Protein AF-A0A8J9TQE2-F1 (afdb_monomer)

Radius of gyration: 18.47 Å; Cα contacts (8 Å, |Δi|>4): 92; chains: 1; bounding box: 33×15×60 Å

Organism: Phaeodactylum tricornutum (NCBI:txid2850)

pLDDT: mean 95.8, std 5.3, range [63.88, 98.38]

Sequence (81 aa):
RLRFGADVIAGFGFGASSIALFARVAGGIYTKAADVGADLVGKVEMDIPEDDPRNPAVIADNVGDNVGDVAGMGADLFESF

InterPro domains:
  IPR004131 Pyrophosphate-energised proton pump [PF03030] (7-81)
  IPR004131 Pyrophosphate-energised proton pump [PTHR31998] (7-81)

Nearest PDB structures (foldseek):
  6aft-assembly1_A  TM=1.001E+00  e=2.199E-05  Vigna radiata var. radiata
  5zhy-assembly1_C  TM=3.406E-01  e=5.180E+00  Human coronavirus 229E

Mean predicted aligned error: 3.51 Å

Structure (mmCIF, N/CA/C/O backbone):
data_AF-A0A8J9TQE2-F1
#
_entry.id   AF-A0A8J9TQE2-F1
#
loop_
_atom_site.group_PDB
_atom_site.id
_atom_site.type_symbol
_atom_site.label_atom_id
_atom_site.label_alt_id
_atom_site.label_comp_id
_atom_site.label_asym_id
_atom_site.label_entity_id
_atom_site.label_seq_id
_atom_site.pdbx_PDB_ins_code
_atom_site.Cartn_x
_atom_site.Cartn_y
_atom_site.Cartn_z
_atom_site.occupancy
_atom_site.B_iso_or_equiv
_atom_site.auth_seq_id
_atom_site.auth_comp_id
_atom_site.auth_asym_id
_atom_site.auth_atom_id
_atom_site.pdbx_PDB_model_num
ATOM 1 N N . ARG A 1 1 ? 18.298 1.923 -36.692 1.00 63.88 1 ARG A N 1
ATOM 2 C CA . ARG A 1 1 ? 18.322 0.743 -35.789 1.00 63.88 1 ARG A CA 1
ATOM 3 C C . ARG A 1 1 ? 18.616 1.128 -34.339 1.00 63.88 1 ARG A C 1
ATOM 5 O O . ARG A 1 1 ? 17.785 0.805 -33.513 1.00 63.88 1 ARG A O 1
ATOM 12 N N . LEU A 1 2 ? 19.694 1.865 -34.030 1.00 72.19 2 LEU A N 1
ATOM 13 C CA . LEU A 1 2 ? 20.003 2.274 -32.643 1.00 72.19 2 LEU A CA 1
ATOM 14 C C . LEU A 1 2 ? 18.937 3.179 -31.988 1.00 72.19 2 LEU A C 1
ATOM 16 O O . LEU A 1 2 ? 18.583 2.940 -30.844 1.00 72.19 2 LEU A O 1
ATOM 20 N N . ARG A 1 3 ? 18.369 4.154 -32.719 1.00 78.25 3 ARG A N 1
ATOM 21 C CA . ARG A 1 3 ? 17.298 5.031 -32.193 1.00 78.25 3 ARG A CA 1
ATOM 22 C C . ARG A 1 3 ? 16.041 4.262 -31.768 1.00 78.25 3 ARG A C 1
ATOM 24 O O . ARG A 1 3 ? 15.593 4.415 -30.648 1.00 78.25 3 ARG A O 1
ATOM 31 N N . PHE A 1 4 ? 15.580 3.338 -32.611 1.00 85.81 4 PHE A N 1
ATOM 32 C CA . PHE A 1 4 ? 14.429 2.482 -32.304 1.00 85.81 4 PHE A CA 1
ATOM 33 C C . PHE A 1 4 ? 14.617 1.668 -31.013 1.00 85.81 4 PHE A C 1
ATOM 35 O O . PHE A 1 4 ? 13.681 1.524 -30.241 1.00 85.81 4 PHE A O 1
ATOM 42 N N . GLY A 1 5 ? 15.828 1.162 -30.750 1.00 88.19 5 GLY A N 1
ATOM 43 C CA . GLY A 1 5 ? 16.117 0.455 -29.498 1.00 88.19 5 GLY A CA 1
ATOM 44 C C . GLY A 1 5 ? 16.037 1.361 -28.265 1.00 88.19 5 GLY A C 1
ATOM 45 O O . GLY A 1 5 ? 15.479 0.953 -27.253 1.00 88.19 5 GLY A O 1
ATOM 46 N N . ALA A 1 6 ? 16.542 2.595 -28.363 1.00 91.06 6 ALA A N 1
ATOM 47 C CA . ALA A 1 6 ? 16.450 3.575 -27.281 1.00 91.06 6 ALA A CA 1
ATOM 48 C C . ALA A 1 6 ? 14.993 3.977 -26.992 1.00 91.06 6 ALA A C 1
ATOM 50 O O . ALA A 1 6 ? 14.599 4.027 -25.830 1.00 91.06 6 ALA A O 1
ATOM 51 N N . ASP A 1 7 ? 14.183 4.178 -28.035 1.00 94.44 7 ASP A N 1
ATOM 52 C CA . ASP A 1 7 ? 12.764 4.529 -27.896 1.00 94.44 7 ASP A CA 1
ATOM 53 C C . ASP A 1 7 ? 11.962 3.405 -27.209 1.00 94.44 7 ASP A C 1
ATOM 55 O O . ASP A 1 7 ? 11.096 3.670 -26.377 1.00 94.44 7 ASP A O 1
ATOM 59 N N . VAL A 1 8 ? 12.282 2.136 -27.500 1.00 95.50 8 VAL A N 1
ATOM 60 C CA . VAL A 1 8 ? 11.651 0.972 -26.850 1.00 95.50 8 VAL A CA 1
ATOM 61 C C . VAL A 1 8 ? 11.995 0.898 -25.359 1.00 95.50 8 VAL A C 1
ATOM 63 O O . VAL A 1 8 ? 11.108 0.653 -24.545 1.00 95.50 8 VAL A O 1
ATOM 66 N N . ILE A 1 9 ? 13.256 1.139 -24.984 1.00 95.31 9 ILE A N 1
ATOM 67 C CA . ILE A 1 9 ? 13.680 1.141 -23.572 1.00 95.31 9 ILE A CA 1
ATOM 68 C C . ILE A 1 9 ? 13.050 2.321 -22.819 1.00 95.31 9 ILE A C 1
ATOM 70 O O . ILE A 1 9 ? 12.576 2.148 -21.698 1.00 95.31 9 ILE A O 1
ATOM 74 N N . ALA A 1 10 ? 12.966 3.497 -23.446 1.00 95.38 10 ALA A N 1
ATOM 75 C CA . ALA A 1 10 ? 12.275 4.645 -22.862 1.00 95.38 10 ALA A CA 1
ATOM 76 C C . ALA A 1 10 ? 10.782 4.351 -22.621 1.00 95.38 10 ALA A C 1
ATOM 78 O O . ALA A 1 10 ? 10.247 4.681 -21.564 1.00 95.38 10 ALA A O 1
ATOM 79 N N . GLY A 1 11 ? 10.117 3.680 -23.569 1.00 96.69 11 GLY A N 1
ATOM 80 C CA . GLY A 1 11 ? 8.728 3.239 -23.415 1.00 96.69 11 GLY A CA 1
ATOM 81 C C . GLY A 1 11 ? 8.529 2.223 -22.284 1.00 96.69 11 GLY A C 1
ATOM 82 O O . GLY A 1 11 ? 7.514 2.280 -21.592 1.00 96.69 11 GLY A O 1
ATOM 83 N N . PHE A 1 12 ? 9.497 1.329 -22.060 1.00 96.56 12 PHE A N 1
ATOM 84 C CA . PHE A 1 12 ? 9.475 0.384 -20.941 1.00 96.56 12 PHE A CA 1
ATOM 85 C C . PHE A 1 12 ? 9.511 1.104 -19.586 1.00 96.56 12 PHE A C 1
ATOM 87 O O . PHE A 1 12 ? 8.634 0.863 -18.758 1.00 96.56 12 PHE A O 1
ATOM 94 N N . GLY A 1 13 ? 10.454 2.036 -19.399 1.00 97.19 13 GLY A N 1
ATOM 95 C CA . GLY A 1 13 ? 10.548 2.840 -18.175 1.00 97.19 13 GLY A CA 1
ATOM 96 C C . GLY A 1 13 ? 9.290 3.676 -17.935 1.00 97.19 13 GLY A C 1
ATOM 97 O O . GLY A 1 13 ? 8.693 3.606 -16.868 1.00 97.19 13 GLY A O 1
ATOM 98 N N . PHE A 1 14 ? 8.795 4.372 -18.965 1.00 97.56 14 PHE A N 1
ATOM 99 C CA . PHE A 1 14 ? 7.552 5.145 -18.866 1.00 97.56 14 PHE A CA 1
ATOM 100 C C . PHE A 1 14 ? 6.340 4.285 -18.463 1.00 97.56 14 PHE A C 1
ATOM 102 O O . PHE A 1 14 ? 5.501 4.709 -17.662 1.00 97.56 14 PHE A O 1
ATOM 109 N N . GLY A 1 15 ? 6.242 3.068 -19.007 1.00 97.81 15 GLY A N 1
ATOM 110 C CA . GLY A 1 15 ? 5.205 2.108 -18.638 1.00 97.81 15 GLY A CA 1
ATOM 111 C C . GLY A 1 15 ? 5.320 1.662 -17.181 1.00 9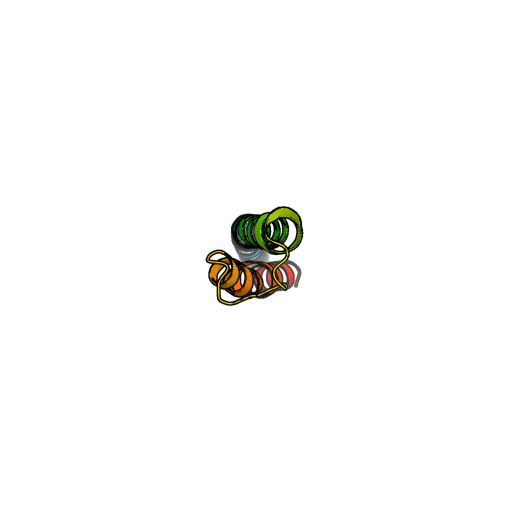7.81 15 GLY A C 1
ATOM 112 O O . GLY A 1 15 ? 4.318 1.676 -16.465 1.00 97.81 15 GLY A O 1
ATOM 113 N N . ALA A 1 16 ? 6.534 1.331 -16.731 1.00 97.81 16 ALA A N 1
ATOM 114 C CA . ALA A 1 16 ? 6.808 0.979 -15.341 1.00 97.81 16 ALA A CA 1
ATOM 115 C C . ALA A 1 16 ? 6.393 2.111 -14.387 1.00 97.81 16 ALA A C 1
ATOM 117 O O . ALA A 1 16 ? 5.611 1.863 -13.469 1.00 97.81 16 ALA A O 1
ATOM 118 N N . SER A 1 17 ? 6.788 3.360 -14.669 1.00 98.00 17 SER A N 1
ATOM 119 C CA . SER A 1 17 ? 6.421 4.512 -13.836 1.00 98.00 17 SER A CA 1
ATOM 120 C C . SER A 1 17 ? 4.929 4.794 -13.801 1.00 98.00 17 SER A C 1
ATOM 122 O O . SER A 1 17 ? 4.383 5.149 -12.758 1.00 98.00 17 SER A O 1
ATOM 124 N N . SER A 1 18 ? 4.242 4.598 -14.924 1.00 98.06 18 SER A N 1
ATOM 125 C CA . SER A 1 18 ? 2.792 4.779 -14.985 1.00 98.06 18 SER A CA 1
ATOM 126 C C . SER A 1 18 ? 2.0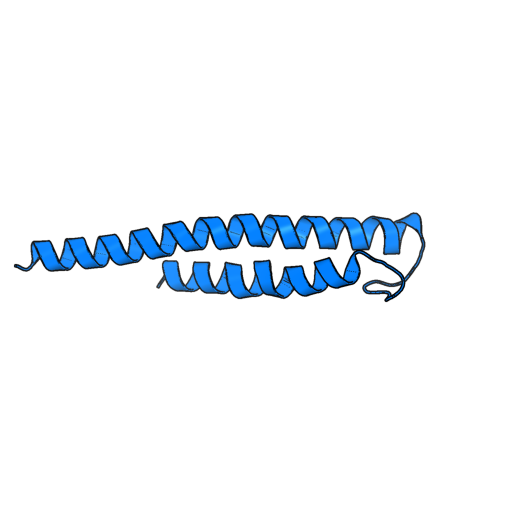68 3.793 -14.064 1.00 98.06 18 SER A C 1
ATOM 128 O O . SER A 1 18 ? 1.145 4.183 -13.353 1.00 98.06 18 SER A O 1
ATOM 130 N N . ILE A 1 19 ? 2.493 2.525 -14.037 1.00 98.00 19 ILE A N 1
ATOM 131 C CA . ILE A 1 19 ? 1.907 1.515 -13.145 1.00 98.00 19 ILE A CA 1
ATOM 132 C C . ILE A 1 19 ? 2.303 1.763 -11.687 1.00 98.00 19 ILE A C 1
ATOM 134 O O . ILE A 1 19 ? 1.438 1.687 -10.813 1.00 98.00 19 ILE A O 1
ATOM 138 N N . ALA A 1 20 ? 3.567 2.111 -11.428 1.00 97.69 20 ALA A N 1
ATOM 139 C CA . ALA A 1 20 ? 4.055 2.437 -10.090 1.00 97.69 20 ALA A CA 1
ATOM 140 C C . ALA A 1 20 ? 3.256 3.584 -9.457 1.00 97.69 20 ALA A C 1
ATOM 142 O O . ALA A 1 20 ? 2.824 3.463 -8.311 1.00 97.69 20 ALA A O 1
ATOM 143 N N . LEU A 1 21 ? 2.953 4.636 -10.229 1.00 98.12 21 LEU A N 1
ATOM 144 C CA . LEU A 1 21 ? 2.122 5.755 -9.786 1.00 98.12 21 LEU A CA 1
ATOM 145 C C . LEU A 1 21 ? 0.763 5.283 -9.251 1.00 98.12 21 LEU A C 1
ATOM 147 O O . LEU A 1 21 ? 0.374 5.638 -8.138 1.00 98.12 21 LEU A O 1
ATOM 151 N N . PHE A 1 22 ? 0.034 4.473 -10.024 1.00 97.88 22 PHE A N 1
ATOM 152 C CA . PHE A 1 22 ? -1.278 3.987 -9.595 1.00 97.88 22 PHE A CA 1
ATOM 153 C C . PHE A 1 22 ? -1.179 3.018 -8.418 1.00 97.88 22 PHE A C 1
ATOM 155 O O . PHE A 1 22 ? -1.987 3.121 -7.498 1.00 97.88 22 PHE A O 1
ATOM 162 N N . ALA A 1 23 ? -0.194 2.117 -8.412 1.00 96.75 23 ALA A N 1
ATOM 163 C CA . ALA A 1 23 ? 0.008 1.172 -7.316 1.00 96.75 23 ALA A CA 1
ATOM 164 C C . ALA A 1 23 ? 0.301 1.899 -5.994 1.00 96.75 23 ALA A C 1
ATOM 166 O O . ALA A 1 23 ? -0.322 1.607 -4.975 1.00 96.75 23 ALA A O 1
ATOM 167 N N . ARG A 1 24 ? 1.183 2.904 -6.026 1.00 96.81 24 ARG A N 1
ATOM 168 C CA . ARG A 1 24 ? 1.535 3.734 -4.869 1.00 96.81 24 ARG A CA 1
ATOM 169 C C . ARG A 1 24 ? 0.362 4.545 -4.350 1.00 96.81 24 ARG A C 1
ATOM 171 O O . ARG A 1 24 ? 0.089 4.518 -3.154 1.00 96.81 24 ARG A O 1
ATOM 178 N N . VAL A 1 25 ? -0.336 5.259 -5.232 1.00 98.12 25 VAL A N 1
ATOM 179 C CA . VAL A 1 25 ? -1.459 6.111 -4.821 1.00 98.12 25 VAL A CA 1
ATOM 180 C C . VAL A 1 25 ? -2.614 5.260 -4.300 1.00 98.12 25 VAL A C 1
ATOM 182 O O . VAL A 1 25 ? -3.128 5.534 -3.219 1.00 98.12 25 VAL A O 1
ATOM 185 N N . ALA A 1 26 ? -3.008 4.207 -5.020 1.00 97.56 26 ALA A N 1
ATOM 186 C CA . ALA A 1 26 ? -4.122 3.360 -4.604 1.00 97.56 26 ALA A CA 1
ATOM 187 C C . ALA A 1 26 ? -3.801 2.580 -3.322 1.00 97.56 26 ALA A C 1
ATOM 189 O O . ALA A 1 26 ? -4.617 2.566 -2.402 1.00 97.56 26 ALA A O 1
ATOM 190 N N . GLY A 1 27 ? -2.611 1.976 -3.236 1.00 97.62 27 GLY A N 1
ATOM 191 C CA . GLY A 1 27 ? -2.185 1.247 -2.044 1.00 97.62 27 GLY A CA 1
ATOM 192 C C . GLY A 1 27 ? -2.006 2.159 -0.833 1.00 97.62 27 GLY A C 1
ATOM 193 O O . GLY A 1 27 ? -2.472 1.822 0.251 1.00 97.62 27 GLY A O 1
ATOM 194 N N . GLY A 1 28 ? -1.444 3.354 -1.032 1.00 97.06 28 GLY A N 1
ATOM 195 C CA . GLY A 1 28 ? -1.313 4.372 0.011 1.00 97.06 28 GLY A CA 1
ATOM 196 C C . GLY A 1 28 ? -2.663 4.857 0.548 1.00 97.06 28 GLY A C 1
ATOM 197 O O . GLY A 1 28 ? -2.839 4.970 1.758 1.00 97.06 28 GLY A O 1
ATOM 198 N N . ILE A 1 29 ? -3.644 5.095 -0.331 1.00 98.38 29 ILE A N 1
ATOM 199 C CA . ILE A 1 29 ? -5.008 5.455 0.088 1.00 98.38 29 ILE A CA 1
ATOM 200 C C . ILE A 1 29 ? -5.644 4.309 0.876 1.00 98.38 29 ILE A C 1
ATOM 202 O O . ILE A 1 29 ? -6.225 4.555 1.929 1.00 98.38 29 ILE A O 1
ATOM 206 N N . TYR A 1 30 ? -5.535 3.074 0.380 1.00 97.62 30 TYR A N 1
ATOM 207 C CA . TYR A 1 30 ? -6.122 1.907 1.033 1.00 97.62 30 TYR A CA 1
ATOM 208 C C . TYR A 1 30 ? -5.553 1.711 2.444 1.00 97.62 30 TYR A C 1
ATOM 210 O O . TYR A 1 30 ? -6.319 1.663 3.404 1.00 97.62 30 TYR A O 1
ATOM 218 N N . THR A 1 31 ? -4.222 1.673 2.576 1.00 97.06 31 THR A N 1
ATOM 219 C CA . THR A 1 31 ? -3.565 1.436 3.867 1.00 97.06 31 THR A CA 1
ATOM 220 C C . THR A 1 31 ? -3.822 2.569 4.847 1.00 97.06 31 THR A C 1
ATOM 222 O O . THR A 1 31 ? -4.241 2.311 5.965 1.00 97.06 31 THR A O 1
ATOM 225 N N . LYS A 1 32 ? -3.687 3.837 4.430 1.00 97.50 32 LYS A N 1
ATOM 226 C CA . LYS A 1 32 ? -3.839 4.966 5.359 1.00 97.50 32 LYS A CA 1
ATOM 227 C C . LYS A 1 32 ? -5.277 5.259 5.744 1.00 97.50 32 LYS A C 1
ATOM 229 O O . LYS A 1 32 ? -5.504 5.768 6.835 1.00 97.50 32 LYS A O 1
ATOM 234 N N . ALA A 1 33 ? -6.252 4.921 4.903 1.00 98.00 33 ALA A N 1
ATOM 235 C CA . ALA A 1 33 ? -7.649 4.984 5.314 1.00 98.00 33 ALA A CA 1
ATOM 236 C C . ALA A 1 33 ? -7.973 3.937 6.395 1.00 98.00 33 ALA A C 1
ATOM 238 O O . ALA A 1 33 ? -8.724 4.244 7.320 1.00 98.00 33 ALA A O 1
ATOM 239 N N . ALA A 1 34 ? -7.418 2.726 6.278 1.00 96.75 34 ALA A N 1
ATOM 240 C CA . ALA A 1 34 ? -7.636 1.650 7.239 1.00 96.75 34 ALA A CA 1
ATOM 241 C C . ALA A 1 34 ? -6.900 1.899 8.565 1.00 96.75 34 ALA A C 1
ATOM 243 O O . ALA A 1 34 ? -7.567 1.934 9.594 1.00 96.75 34 ALA A O 1
ATOM 244 N N . ASP A 1 35 ? -5.594 2.169 8.510 1.00 95.56 35 ASP A N 1
ATOM 245 C CA . ASP A 1 35 ? -4.694 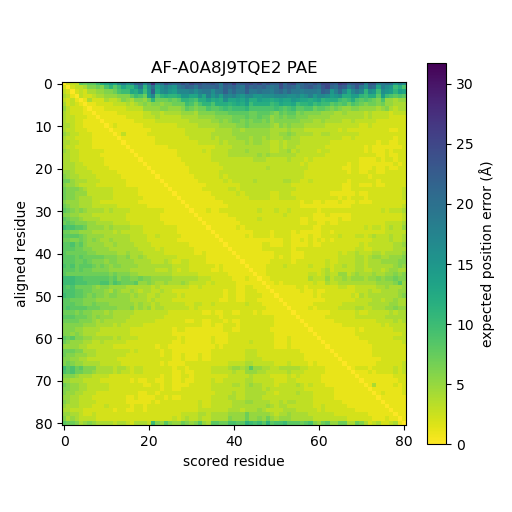2.495 9.632 1.00 95.56 35 ASP A CA 1
ATOM 246 C C . ASP A 1 35 ? -5.282 3.614 10.510 1.00 95.56 35 ASP A C 1
ATOM 248 O O . ASP A 1 35 ? -5.654 3.411 11.666 1.00 95.56 35 ASP A O 1
ATOM 252 N N . VAL A 1 36 ? -5.562 4.779 9.910 1.00 97.94 36 VAL A N 1
ATOM 253 C CA . VAL A 1 36 ? -6.114 5.929 10.648 1.00 97.94 36 VAL A CA 1
ATOM 254 C C . VAL A 1 36 ? -7.482 5.611 11.263 1.00 97.94 36 VAL A C 1
ATOM 256 O O . VAL A 1 36 ? -7.780 6.057 12.371 1.00 97.94 36 VAL A O 1
ATOM 259 N N . GLY A 1 37 ? -8.335 4.855 10.566 1.00 97.25 37 GLY A N 1
ATOM 260 C CA . GLY A 1 37 ? -9.646 4.463 11.085 1.00 97.25 37 GLY A CA 1
ATOM 261 C C . GLY A 1 37 ? -9.557 3.458 12.237 1.00 97.25 37 GLY A C 1
ATOM 262 O O . GLY A 1 37 ? -10.261 3.612 13.239 1.00 97.25 37 GLY A O 1
ATOM 263 N N . ALA A 1 38 ? -8.693 2.449 12.098 1.00 97.44 38 ALA A N 1
ATOM 264 C CA . ALA A 1 38 ? -8.453 1.421 13.101 1.00 97.44 38 ALA A CA 1
ATOM 265 C C . ALA A 1 38 ? -7.897 2.044 14.383 1.00 97.44 38 ALA A C 1
ATOM 267 O O . ALA A 1 38 ? -8.433 1.799 15.467 1.00 97.44 38 ALA A O 1
ATOM 268 N N . ASP A 1 39 ? -6.904 2.914 14.243 1.00 96.88 39 ASP A N 1
ATOM 269 C CA . ASP A 1 39 ? -6.214 3.545 15.355 1.00 96.88 39 ASP A CA 1
ATOM 270 C C . ASP A 1 39 ? -7.069 4.549 16.109 1.00 96.88 39 ASP A C 1
ATOM 272 O O . ASP A 1 39 ? -7.127 4.507 17.339 1.00 96.88 39 ASP A O 1
ATOM 276 N N . LEU A 1 40 ? -7.758 5.451 15.405 1.00 97.69 40 LEU A N 1
ATOM 277 C CA . LEU A 1 40 ? -8.553 6.478 16.075 1.00 97.69 40 LEU A CA 1
ATOM 278 C C . LEU A 1 40 ? -9.702 5.853 16.868 1.00 97.69 40 LEU A C 1
ATOM 280 O O . LEU A 1 40 ? -9.850 6.126 18.058 1.00 97.69 40 LEU A O 1
ATOM 284 N N . VAL A 1 41 ? -10.485 4.970 16.251 1.00 97.31 41 VAL A N 1
ATOM 285 C CA . VAL A 1 41 ? -11.627 4.365 16.949 1.00 97.31 41 VA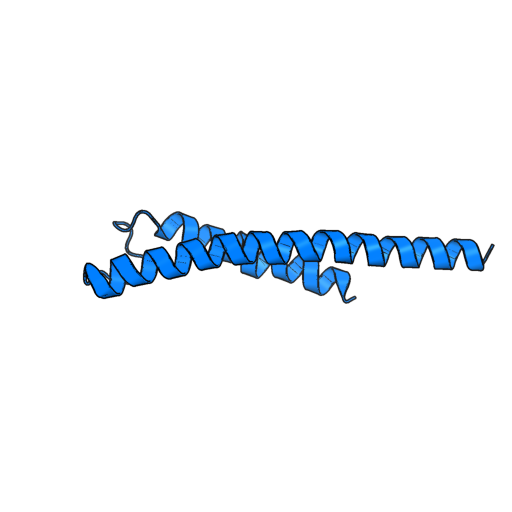L A CA 1
ATOM 286 C C . VAL A 1 41 ? -11.153 3.357 17.996 1.00 97.31 41 VAL A C 1
ATOM 288 O O . VAL A 1 41 ? -11.655 3.357 19.117 1.00 97.31 41 VAL A O 1
ATOM 291 N N . GLY A 1 42 ? -10.172 2.512 17.668 1.00 97.19 42 GLY A N 1
ATOM 292 C CA . GLY A 1 42 ? -9.666 1.489 18.580 1.00 97.19 42 GLY A CA 1
ATOM 293 C C . GLY A 1 42 ? -8.955 2.088 19.792 1.00 97.19 42 GLY A C 1
ATOM 294 O O . GLY A 1 42 ? -9.403 1.911 20.925 1.00 97.19 42 GLY A O 1
ATOM 295 N N . LYS A 1 43 ? -7.872 2.832 19.552 1.00 96.50 43 LYS A N 1
ATOM 296 C CA . LYS A 1 43 ? -6.993 3.334 20.615 1.00 96.50 43 LYS A CA 1
ATOM 297 C C . LYS A 1 43 ? -7.594 4.536 21.344 1.00 96.50 43 LYS A C 1
ATOM 299 O O . LYS A 1 43 ? -7.474 4.621 22.560 1.00 96.50 43 LYS A O 1
ATOM 304 N N . VAL A 1 44 ? -8.206 5.484 20.622 1.00 97.00 44 VAL A N 1
ATOM 305 C CA . VAL A 1 44 ? -8.607 6.782 21.206 1.00 97.00 44 VAL A CA 1
ATOM 306 C C . VAL A 1 44 ? -10.042 6.773 21.729 1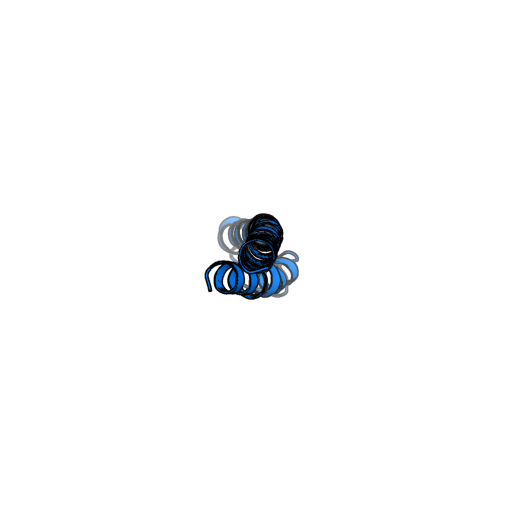.00 97.00 44 VAL A C 1
ATOM 308 O O . VAL A 1 44 ? -10.289 7.296 22.814 1.00 97.00 44 VAL A O 1
ATOM 311 N N . GLU A 1 45 ? -10.992 6.208 20.982 1.00 97.50 45 GLU A N 1
ATOM 312 C CA . GLU A 1 45 ? -12.411 6.242 21.375 1.00 97.50 45 GLU A CA 1
ATOM 313 C C . GLU A 1 45 ? -12.819 5.060 22.263 1.00 97.50 45 GLU A C 1
ATOM 315 O O . GLU A 1 45 ? -13.609 5.233 23.192 1.00 97.50 45 GLU A O 1
ATOM 320 N N . MET A 1 46 ? -12.287 3.866 21.985 1.00 96.44 46 MET A N 1
ATOM 321 C CA . MET A 1 46 ? -12.703 2.621 22.640 1.00 96.44 46 MET A CA 1
ATOM 322 C C . MET A 1 46 ? -11.704 2.085 23.673 1.00 96.44 46 MET A C 1
ATOM 324 O O . MET A 1 46 ? -12.038 1.124 24.368 1.00 96.44 46 MET A O 1
ATOM 328 N N . ASP A 1 47 ? -10.518 2.695 23.781 1.00 96.38 47 ASP A N 1
ATOM 329 C CA . ASP A 1 47 ? -9.432 2.299 24.694 1.00 96.38 47 ASP A CA 1
ATOM 330 C C . ASP A 1 47 ? -9.087 0.797 24.596 1.00 96.38 47 ASP A C 1
ATOM 332 O O . ASP A 1 47 ? -8.863 0.102 25.589 1.00 96.38 47 ASP A O 1
ATOM 336 N N . ILE A 1 48 ? -9.099 0.260 23.371 1.00 96.94 48 ILE A N 1
ATOM 337 C CA . ILE A 1 48 ? -8.619 -1.095 23.081 1.00 96.94 48 ILE A CA 1
ATOM 338 C C . ILE A 1 48 ? -7.212 -1.037 22.474 1.00 96.94 48 ILE A C 1
ATOM 340 O O . ILE A 1 48 ? -6.852 -0.031 21.857 1.00 96.94 48 ILE A O 1
ATOM 344 N N . PRO A 1 49 ? -6.399 -2.098 22.637 1.00 97.50 49 PRO A N 1
ATOM 345 C CA . PRO A 1 49 ? -5.076 -2.155 22.030 1.00 97.50 49 PRO A CA 1
ATOM 346 C C . PRO A 1 49 ? -5.102 -1.966 20.507 1.00 97.50 49 PRO A C 1
ATOM 348 O O . PRO A 1 49 ? -6.094 -2.241 19.833 1.00 97.50 49 PRO A O 1
ATOM 351 N N . GLU A 1 50 ? -3.963 -1.542 19.973 1.00 96.56 50 GLU A N 1
ATOM 352 C CA . GLU A 1 50 ? -3.647 -1.647 18.547 1.00 96.56 50 GLU A CA 1
ATOM 353 C C . GLU A 1 50 ? -3.820 -3.081 18.044 1.00 96.56 50 GLU A C 1
ATOM 355 O O . GLU A 1 50 ? -3.572 -4.027 18.797 1.00 96.56 50 GLU A O 1
ATOM 360 N N . ASP A 1 51 ? -4.255 -3.234 16.791 1.00 96.94 51 ASP A N 1
ATOM 361 C CA . ASP A 1 51 ? -4.481 -4.538 16.154 1.00 96.94 51 ASP A CA 1
ATOM 362 C C . ASP A 1 51 ? -5.426 -5.481 16.912 1.00 96.94 51 ASP A C 1
ATOM 364 O O . ASP A 1 51 ? -5.428 -6.700 16.707 1.00 96.94 51 ASP A O 1
ATOM 368 N N . ASP A 1 52 ? -6.263 -4.940 17.800 1.00 97.88 52 ASP A N 1
ATOM 369 C CA . ASP A 1 52 ? -7.177 -5.774 18.558 1.00 97.88 52 ASP A CA 1
ATOM 370 C C . ASP A 1 52 ? -8.161 -6.484 17.608 1.00 97.88 52 ASP A C 1
ATOM 372 O O . ASP A 1 52 ? -8.831 -5.830 16.803 1.00 97.88 52 ASP A O 1
ATOM 376 N N . PRO A 1 53 ? -8.328 -7.815 17.713 1.00 97.50 53 PRO A N 1
ATOM 377 C CA . PRO A 1 53 ? -9.172 -8.586 16.798 1.00 97.50 53 PRO A CA 1
ATOM 378 C C . PRO A 1 53 ? -10.664 -8.224 16.875 1.00 97.50 53 PRO A C 1
ATOM 380 O O . PRO A 1 53 ? -11.450 -8.667 16.037 1.00 97.50 53 PRO A O 1
ATOM 383 N N . ARG A 1 54 ? -11.087 -7.451 17.883 1.00 97.81 54 ARG A N 1
ATOM 384 C CA . ARG A 1 54 ? -12.445 -6.899 17.991 1.00 97.81 54 ARG A CA 1
ATOM 385 C C . ARG A 1 54 ? -12.651 -5.689 17.081 1.00 97.81 54 ARG A C 1
ATOM 387 O O . ARG A 1 54 ? -13.799 -5.345 16.805 1.00 97.81 54 ARG A O 1
ATOM 394 N N . ASN A 1 55 ? -11.578 -5.040 16.633 1.00 97.50 55 ASN A N 1
ATOM 395 C CA . ASN A 1 55 ? -11.640 -3.909 15.724 1.00 97.50 55 ASN A CA 1
ATOM 396 C C . ASN A 1 55 ? -11.805 -4.407 14.275 1.00 97.50 55 ASN A C 1
ATOM 398 O O . ASN A 1 55 ? -10.900 -5.043 13.730 1.00 97.50 55 ASN A O 1
ATOM 402 N N . PRO A 1 56 ? -12.935 -4.121 13.606 1.00 97.06 56 PRO A N 1
ATOM 403 C CA . PRO A 1 56 ? -13.198 -4.636 12.264 1.00 97.06 56 PRO A CA 1
ATOM 404 C C . PRO A 1 56 ? -12.268 -4.054 11.188 1.00 97.06 56 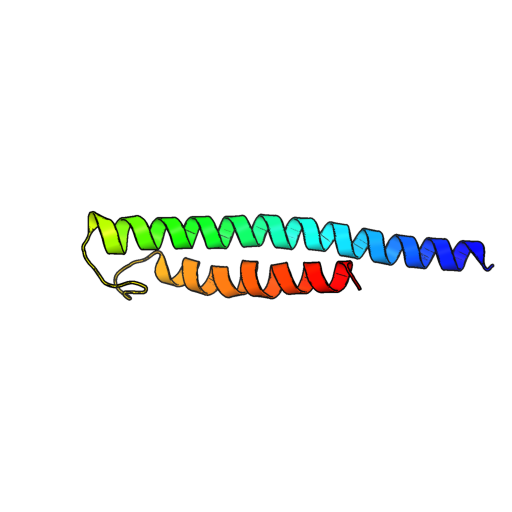PRO A C 1
ATOM 406 O O . PRO A 1 56 ? -12.182 -4.621 10.099 1.00 97.06 56 PRO A O 1
ATOM 409 N N . ALA A 1 57 ? -11.583 -2.939 11.464 1.00 97.25 57 ALA A N 1
ATOM 410 C CA . ALA A 1 57 ? -10.676 -2.300 10.515 1.00 97.25 57 ALA A CA 1
ATOM 411 C C . ALA A 1 57 ? -9.289 -2.967 10.450 1.00 97.25 57 ALA A C 1
ATOM 413 O O . ALA A 1 57 ? -8.607 -2.828 9.439 1.00 97.25 57 ALA A O 1
ATOM 414 N N . VAL A 1 58 ? -8.905 -3.762 11.458 1.00 97.69 58 VAL A N 1
ATOM 415 C CA . VAL A 1 58 ? -7.548 -4.339 11.594 1.00 97.69 58 VAL A CA 1
ATOM 416 C C . VAL A 1 58 ? -7.164 -5.263 10.442 1.00 97.69 58 VAL A C 1
ATOM 418 O O . VAL A 1 58 ? -6.008 -5.305 10.029 1.00 97.69 58 VAL A O 1
ATOM 421 N N . ILE A 1 59 ? -8.126 -5.984 9.859 1.00 98.12 59 ILE A N 1
ATOM 422 C CA . ILE A 1 59 ? -7.841 -6.808 8.675 1.00 98.12 59 ILE A CA 1
ATOM 423 C C . ILE A 1 59 ? -7.478 -5.919 7.482 1.00 98.12 59 ILE A C 1
ATOM 425 O O . ILE A 1 59 ? -6.550 -6.240 6.747 1.00 98.12 59 ILE A O 1
ATOM 429 N N . ALA A 1 60 ? -8.207 -4.820 7.275 1.00 97.62 60 ALA A N 1
ATOM 430 C CA . ALA A 1 60 ? -7.935 -3.906 6.171 1.00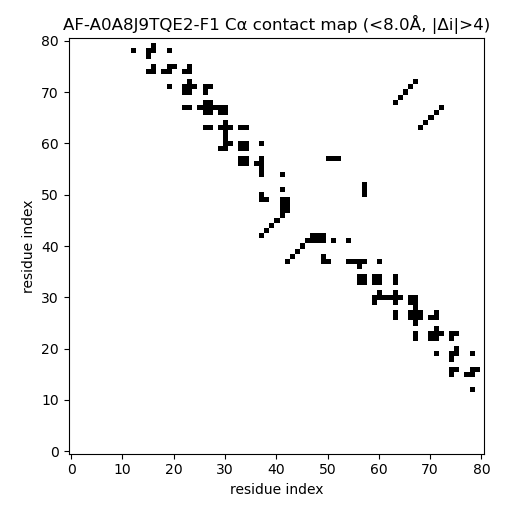 97.62 60 ALA A CA 1
ATOM 431 C C . ALA A 1 60 ? -6.610 -3.161 6.368 1.00 97.62 60 ALA A C 1
ATOM 433 O O . ALA A 1 60 ? -5.918 -2.916 5.387 1.00 97.62 60 ALA A O 1
ATOM 434 N N . ASP A 1 61 ? -6.246 -2.861 7.613 1.00 97.31 61 ASP A N 1
ATOM 435 C CA . ASP A 1 61 ? -4.974 -2.235 7.969 1.00 97.31 61 ASP A CA 1
ATOM 436 C C . ASP A 1 61 ? -3.782 -3.129 7.592 1.00 97.31 61 ASP A C 1
ATOM 438 O O . ASP A 1 61 ? -3.009 -2.813 6.691 1.00 97.31 61 ASP A O 1
ATOM 442 N N . ASN A 1 62 ? -3.767 -4.358 8.114 1.00 97.88 62 ASN A N 1
ATOM 443 C CA . ASN A 1 62 ? -2.716 -5.340 7.827 1.00 97.88 62 ASN A CA 1
ATOM 444 C C . ASN A 1 62 ? -2.666 -5.763 6.341 1.00 97.88 62 ASN A C 1
ATOM 446 O O . ASN A 1 62 ? -1.607 -6.086 5.787 1.00 97.88 62 ASN A O 1
ATOM 450 N N . VAL A 1 63 ? -3.815 -5.797 5.652 1.00 98.38 63 VAL A N 1
ATOM 451 C CA . VAL A 1 63 ? -3.836 -5.963 4.187 1.00 98.38 63 VAL A CA 1
ATOM 452 C C . VAL A 1 63 ? -3.219 -4.737 3.516 1.00 98.38 63 VAL A C 1
ATOM 454 O O . VAL A 1 63 ? -2.468 -4.882 2.550 1.00 98.38 63 VAL A O 1
ATOM 457 N N . GLY A 1 64 ? -3.511 -3.548 4.030 1.00 97.88 64 GLY A N 1
ATOM 458 C CA . GLY A 1 64 ? -2.981 -2.280 3.565 1.00 97.88 64 GLY A CA 1
ATOM 459 C C . GLY A 1 64 ? -1.466 -2.222 3.580 1.00 97.88 64 GLY A C 1
ATOM 460 O O . GLY A 1 64 ? -0.905 -1.852 2.551 1.00 97.88 64 GLY A O 1
ATOM 461 N N . ASP A 1 65 ? -0.807 -2.700 4.631 1.00 97.56 65 ASP A N 1
ATOM 462 C CA . ASP A 1 65 ? 0.659 -2.744 4.690 1.00 97.56 65 ASP A CA 1
ATOM 463 C C . ASP A 1 65 ? 1.253 -3.523 3.508 1.00 97.56 65 ASP A C 1
ATOM 465 O O . ASP A 1 65 ? 2.208 -3.113 2.849 1.00 97.56 65 ASP A O 1
ATOM 469 N N . ASN A 1 66 ? 0.639 -4.649 3.151 1.00 98.06 66 ASN A N 1
ATOM 470 C CA . ASN A 1 66 ? 1.105 -5.447 2.020 1.00 98.06 66 ASN A CA 1
ATOM 471 C C . ASN A 1 66 ? 0.775 -4.784 0.670 1.00 98.06 66 ASN A C 1
ATOM 473 O O . ASN A 1 66 ? 1.553 -4.867 -0.283 1.00 98.06 66 ASN A O 1
ATOM 477 N N . VAL A 1 67 ? -0.376 -4.123 0.563 1.00 96.56 67 VAL A N 1
ATOM 478 C CA . VAL A 1 67 ? -0.832 -3.497 -0.687 1.00 96.56 67 VAL A CA 1
ATOM 479 C C . VAL A 1 67 ? -0.093 -2.182 -0.964 1.00 96.56 67 VAL A C 1
ATOM 481 O O . VAL A 1 67 ? 0.361 -1.950 -2.085 1.00 96.56 67 VAL A O 1
ATOM 484 N N . GLY A 1 68 ? 0.033 -1.312 0.031 1.00 95.69 68 GLY A N 1
ATOM 485 C CA . GLY A 1 68 ? 0.680 -0.008 -0.074 1.00 95.69 68 GLY A CA 1
ATOM 486 C C . GLY A 1 68 ? 2.182 -0.088 0.144 1.00 95.69 68 GLY A C 1
ATOM 487 O O . GLY A 1 68 ? 2.961 0.286 -0.741 1.00 95.69 68 GLY A O 1
ATOM 488 N N . ASP A 1 69 ? 2.583 -0.607 1.300 1.00 96.69 69 ASP A N 1
ATOM 489 C CA . ASP A 1 69 ? 3.962 -0.492 1.767 1.00 96.69 69 ASP A CA 1
ATOM 490 C C . ASP A 1 69 ? 4.869 -1.552 1.140 1.00 96.69 69 ASP A C 1
ATOM 492 O O . ASP A 1 69 ? 6.054 -1.291 0.950 1.00 96.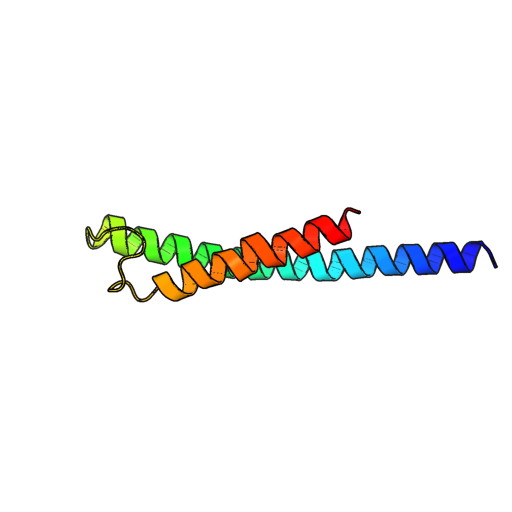69 69 ASP A O 1
ATOM 496 N N . VAL A 1 70 ? 4.330 -2.700 0.714 1.00 97.38 70 VAL A N 1
ATOM 497 C CA . VAL A 1 70 ? 5.097 -3.714 -0.032 1.00 97.38 70 VAL A CA 1
ATOM 498 C C . VAL A 1 70 ? 4.885 -3.593 -1.538 1.00 97.38 70 VAL A C 1
ATOM 500 O O . VAL A 1 70 ? 5.829 -3.283 -2.263 1.00 97.38 70 VAL A O 1
ATOM 503 N N . ALA A 1 71 ? 3.673 -3.833 -2.047 1.00 97.31 71 ALA A N 1
ATOM 504 C CA . ALA A 1 71 ? 3.449 -3.879 -3.494 1.00 97.31 71 ALA A CA 1
ATOM 505 C C . ALA A 1 71 ? 3.643 -2.505 -4.158 1.00 97.31 71 ALA A C 1
ATOM 507 O O . ALA A 1 71 ? 4.300 -2.410 -5.197 1.00 97.31 71 ALA A O 1
ATOM 508 N N . GLY A 1 72 ? 3.133 -1.439 -3.534 1.00 96.69 72 GLY A N 1
ATOM 509 C CA . GLY A 1 72 ? 3.352 -0.071 -3.996 1.00 96.69 72 GLY A CA 1
ATOM 510 C C . GLY A 1 72 ? 4.835 0.307 -3.995 1.00 96.69 72 GLY A C 1
ATOM 511 O O . GLY A 1 72 ? 5.337 0.786 -5.009 1.00 96.69 72 GLY A O 1
ATOM 512 N N . MET A 1 73 ? 5.548 0.072 -2.889 1.00 97.50 73 MET A N 1
ATOM 513 C CA . MET A 1 73 ? 6.989 0.356 -2.802 1.00 97.50 73 MET A CA 1
ATOM 514 C C . MET A 1 73 ? 7.804 -0.481 -3.797 1.00 97.50 73 MET A C 1
ATOM 516 O O . MET A 1 73 ? 8.738 0.029 -4.405 1.00 97.50 73 MET A O 1
ATOM 520 N N . GLY A 1 74 ? 7.453 -1.751 -4.001 1.00 97.25 74 GLY A N 1
ATOM 521 C CA . GLY A 1 74 ? 8.134 -2.618 -4.961 1.00 97.25 74 GLY A CA 1
ATOM 522 C C . GLY A 1 74 ? 8.011 -2.112 -6.399 1.00 97.25 74 GLY 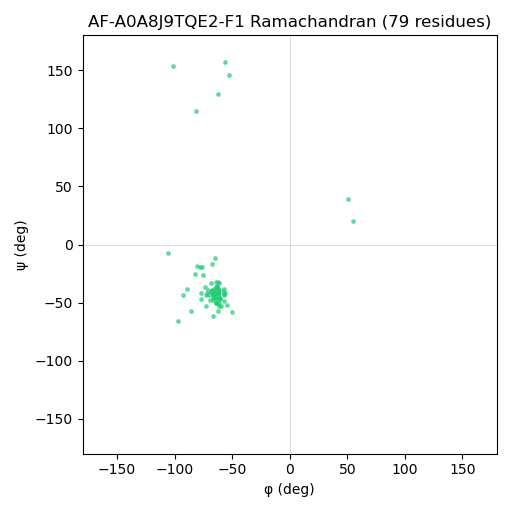A C 1
ATOM 523 O O . GLY A 1 74 ? 8.996 -2.119 -7.135 1.00 97.25 74 GLY A O 1
ATOM 524 N N . ALA A 1 75 ? 6.826 -1.634 -6.791 1.00 96.88 75 ALA A N 1
ATOM 525 C CA . ALA A 1 75 ? 6.615 -1.030 -8.105 1.00 96.88 75 ALA A CA 1
ATOM 526 C C . ALA A 1 75 ? 7.393 0.287 -8.274 1.00 96.88 75 ALA A C 1
ATOM 528 O O . ALA A 1 75 ? 7.951 0.524 -9.341 1.00 96.88 75 ALA A O 1
ATOM 529 N N . ASP A 1 76 ? 7.460 1.099 -7.218 1.00 96.50 76 ASP A N 1
ATOM 530 C CA . ASP A 1 76 ? 8.235 2.347 -7.152 1.00 96.50 76 ASP A CA 1
ATOM 531 C C . ASP A 1 76 ? 9.737 2.071 -7.337 1.00 96.50 76 ASP A C 1
ATOM 533 O O . ASP A 1 76 ? 10.374 2.559 -8.258 1.00 96.50 76 ASP A O 1
ATOM 537 N N . LEU A 1 77 ? 10.309 1.153 -6.556 1.00 97.31 77 LEU A N 1
ATOM 538 C CA . LEU A 1 77 ? 11.727 0.803 -6.693 1.00 97.31 77 LEU A CA 1
ATOM 539 C C . LEU A 1 77 ? 12.071 0.200 -8.063 1.00 97.31 77 LEU A C 1
ATOM 541 O O . LEU A 1 77 ? 13.186 0.387 -8.546 1.00 97.31 77 LEU A O 1
ATOM 545 N N . PHE A 1 78 ? 11.138 -0.530 -8.681 1.00 96.69 78 PHE A N 1
ATOM 546 C CA . PHE A 1 78 ? 11.322 -1.087 -10.020 1.00 96.69 78 PHE A CA 1
ATOM 547 C C . PHE A 1 78 ? 11.308 -0.015 -11.112 1.00 96.69 78 PHE A C 1
ATOM 549 O O . PHE A 1 78 ? 12.079 -0.113 -12.059 1.00 96.69 78 PHE A O 1
ATOM 556 N N . GLU A 1 79 ? 10.443 0.990 -10.993 1.00 96.12 79 GLU A N 1
ATOM 557 C CA . GLU A 1 79 ? 10.397 2.129 -11.913 1.00 96.12 79 GLU A CA 1
ATOM 558 C C . GLU A 1 79 ? 11.692 2.948 -11.883 1.00 96.12 79 GLU A C 1
ATOM 560 O O . GLU A 1 79 ? 12.131 3.448 -12.920 1.00 96.12 79 GLU A O 1
ATOM 565 N N . SER A 1 80 ? 12.288 3.073 -10.701 1.00 95.44 80 SER A N 1
ATOM 566 C CA . SER A 1 80 ? 13.478 3.885 -10.466 1.00 95.44 80 SER A CA 1
ATOM 567 C C . SER A 1 80 ? 14.780 3.241 -10.966 1.00 95.44 80 SER A C 1
ATOM 569 O O . SER A 1 80 ? 15.782 3.948 -11.108 1.00 95.44 80 SER A O 1
ATOM 571 N N . PHE A 1 81 ? 14.794 1.920 -11.183 1.00 90.81 81 PHE A N 1
ATOM 572 C CA . PHE A 1 81 ? 15.969 1.140 -11.599 1.00 90.81 81 PHE A CA 1
ATOM 573 C C . PHE A 1 81 ? 16.134 1.079 -13.124 1.00 90.81 81 PHE A C 1
ATOM 575 O O . PHE A 1 81 ? 17.246 1.416 -13.599 1.00 90.81 81 PHE A O 1
#

Solvent-accessible surface area (backbone atoms only — not comparable to full-atom values): 4101 Å² total; per-residue (Å²): 112,72,66,62,54,53,54,52,53,51,50,51,45,54,50,39,41,56,52,16,52,51,37,33,53,52,17,43,52,49,18,52,56,21,42,56,51,33,46,47,49,29,46,70,73,64,70,38,63,82,78,35,89,85,44,83,35,37,63,48,22,63,50,11,48,51,42,16,65,42,52,8,44,51,35,42,57,58,39,74,106

Secondary structure (DSSP, 8-state):
-HHHHHHHHHHHHHHHHHHHHHHHHHHHHHHHHHHHHHHIIIIIIS-PPTT-TT-TTHHHHHHHIIIIIIIIHHHHHHHH-

Foldseek 3Di:
DVVVVVVVVVVVLVVLVVVLVCQQVVLVCQQVVLQVVQCCCACPVVVHDRLPPVRPSSVSNVVSCCSHVNPSVVSVVVSVD